Protein AF-A0A2Z6MA55-F1 (afdb_monomer_lite)

Sequence (166 aa):
MVIDPGRSQWDPGGAARSPAGMGRVGAAQVRFSVGSRWHPGGPEQSGSQLSIPGVKPDIVTYNSLMDGYCLVKEINKASSIFNTMAESGVTTDVQSYTVMINGFCKVKMVDEALNLYKEMCCRKIILNVVTYNSLIDGLCKSRRISYAFELVDEMHGREQPPDIFT

InterPro domains:
  IPR002885 Pentatricopeptide repeat [PF12854] (54-85)
  IPR002885 Pentatricopeptide repeat [PF13041] (93-141)
  IPR002885 Pentatricopeptide repeat [PS51375] (58-92)
  IPR002885 Pentatricopeptide repeat [PS51375] (93-127)
  IPR002885 Pentatricopeptide repeat [PS51375] (128-162)
  IPR002885 Pentatricopeptide repeat [TIGR00756] (60-92)
  IPR002885 Pentatricopeptide repeat [TIGR00756] (96-128)
  IPR002885 Pentatricopeptide repeat [TIGR00756] (130-163)
  IPR011990 Tetratricopeptide-like helical domain superfamily [G3DSA:1.25.40.10] (44-122)
  IPR011990 Tetratricopeptide-like helical domain superfamily [G3DSA:1.25.40.10] (123-166)
  IPR050872 Pentatricopeptide Repeat-containing Protein P Subfamily [PTHR46128] (54-166)

Radius of gyration: 32.84 Å; chains: 1; bounding box: 75×87×48 Å

Structure (mmCIF, N/CA/C/O backbone):
data_AF-A0A2Z6MA55-F1
#
_entry.id   AF-A0A2Z6MA55-F1
#
loop_
_atom_site.group_PDB
_atom_site.id
_atom_site.type_symbol
_atom_site.label_atom_id
_atom_site.label_alt_id
_atom_site.label_comp_id
_atom_site.label_asym_id
_atom_site.label_entity_id
_atom_site.label_seq_id
_atom_site.pdbx_PDB_ins_code
_atom_site.Cartn_x
_atom_site.Cartn_y
_atom_site.Cartn_z
_atom_site.occupancy
_atom_site.B_iso_or_equiv
_atom_site.auth_seq_id
_atom_site.auth_comp_id
_atom_site.auth_asym_id
_atom_site.auth_atom_id
_atom_site.pdbx_PDB_model_num
ATOM 1 N N . MET A 1 1 ? -11.135 63.078 21.542 1.00 35.16 1 MET A N 1
ATOM 2 C CA . MET A 1 1 ? -10.542 64.368 21.954 1.00 35.16 1 MET A CA 1
ATOM 3 C C . MET A 1 1 ? -9.864 64.136 23.292 1.00 35.16 1 MET A C 1
ATOM 5 O O . MET A 1 1 ? -10.548 63.641 24.167 1.00 35.16 1 MET A O 1
ATOM 9 N N . VAL A 1 2 ? -8.591 64.382 23.564 1.00 40.03 2 VAL A N 1
ATOM 10 C CA . VAL A 1 2 ? -7.366 64.721 22.823 1.00 40.03 2 VAL A CA 1
ATOM 11 C C . VAL A 1 2 ? -6.270 64.266 23.809 1.00 40.03 2 VAL A C 1
ATOM 13 O O . VAL A 1 2 ? -6.410 64.544 24.997 1.00 40.03 2 VAL A O 1
ATOM 16 N N . ILE A 1 3 ? -5.245 63.525 23.381 1.00 42.28 3 ILE A N 1
ATOM 17 C CA . ILE A 1 3 ? -4.033 63.339 24.197 1.00 42.28 3 ILE A CA 1
ATOM 18 C C . ILE A 1 3 ? -2.976 64.242 23.573 1.00 42.28 3 ILE A C 1
ATOM 20 O O . ILE A 1 3 ? -2.653 64.094 22.395 1.00 42.28 3 ILE A O 1
ATOM 24 N N . ASP A 1 4 ? -2.544 65.214 24.368 1.00 41.12 4 ASP A N 1
ATOM 25 C CA . ASP A 1 4 ? -1.587 66.264 24.034 1.00 41.12 4 ASP A CA 1
ATOM 26 C C . ASP A 1 4 ? -0.116 65.769 24.036 1.00 41.12 4 ASP A C 1
ATO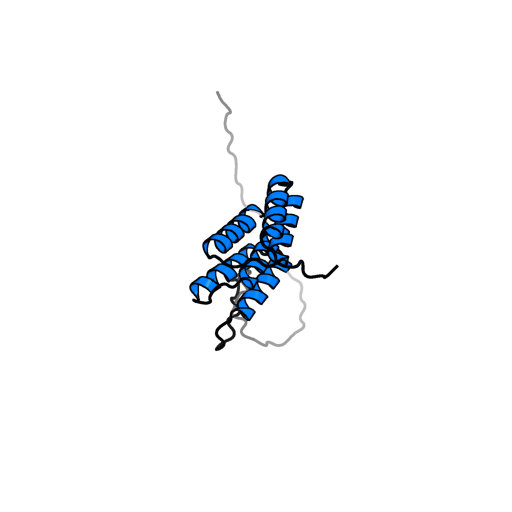M 28 O O . ASP A 1 4 ? 0.180 64.682 24.543 1.00 41.12 4 ASP A O 1
ATOM 32 N N . PRO A 1 5 ? 0.806 66.555 23.440 1.00 50.41 5 PRO A N 1
ATOM 33 C CA . PRO A 1 5 ? 2.126 66.156 22.955 1.00 50.41 5 PRO A CA 1
ATOM 34 C C . PRO A 1 5 ? 3.263 66.419 23.959 1.00 50.41 5 PRO A C 1
ATOM 36 O O . PRO A 1 5 ? 3.121 67.178 24.911 1.00 50.41 5 PRO A O 1
ATOM 39 N N . GLY A 1 6 ? 4.454 65.874 23.687 1.00 45.38 6 GLY A N 1
ATOM 40 C CA . GLY A 1 6 ? 5.670 66.244 24.420 1.00 45.38 6 GLY A CA 1
ATOM 41 C C . GLY A 1 6 ? 6.946 65.661 23.819 1.00 45.38 6 GLY A C 1
ATOM 42 O O . GLY A 1 6 ? 7.297 64.517 24.075 1.00 45.38 6 GLY A O 1
ATOM 43 N N . ARG A 1 7 ? 7.633 66.466 23.002 1.00 45.31 7 ARG A N 1
ATOM 44 C CA . ARG A 1 7 ? 8.955 66.223 22.402 1.00 45.31 7 ARG A CA 1
ATOM 45 C C . ARG A 1 7 ? 10.026 66.856 23.302 1.00 45.31 7 ARG A C 1
ATOM 47 O O . ARG A 1 7 ? 9.930 68.051 23.557 1.00 45.31 7 ARG A O 1
ATOM 54 N N . SER A 1 8 ? 11.062 66.117 23.688 1.00 43.00 8 SER A N 1
ATOM 55 C CA . SER A 1 8 ? 12.364 66.617 24.183 1.00 43.00 8 SER A CA 1
ATOM 56 C C . SER A 1 8 ? 13.247 65.388 24.459 1.00 43.00 8 SER A C 1
ATOM 58 O O . SER A 1 8 ? 12.735 64.355 24.862 1.00 43.00 8 SER A O 1
ATOM 60 N N . GLN A 1 9 ? 14.557 65.329 24.263 1.00 45.16 9 GLN A N 1
ATOM 61 C CA . GLN A 1 9 ? 15.580 66.218 23.733 1.00 45.16 9 GLN A CA 1
ATOM 62 C C . GLN A 1 9 ? 16.825 65.314 23.631 1.00 45.16 9 GLN A C 1
ATOM 64 O O . GLN A 1 9 ? 17.091 64.524 24.534 1.00 45.16 9 GLN A O 1
ATOM 69 N N . TRP A 1 10 ? 17.514 65.338 22.493 1.00 36.44 10 TRP A N 1
ATOM 70 C CA . TRP A 1 10 ? 18.763 64.604 22.269 1.00 36.44 10 TRP A CA 1
ATOM 71 C C . TRP A 1 10 ? 19.920 65.491 22.743 1.00 36.44 10 TRP A C 1
ATOM 73 O O . TRP A 1 10 ? 20.003 66.620 22.268 1.00 36.44 10 TRP A O 1
ATOM 83 N N . ASP A 1 11 ? 20.809 64.978 23.599 1.00 41.47 11 ASP A N 1
ATOM 84 C CA . ASP A 1 11 ? 22.098 65.607 23.927 1.00 41.47 11 ASP A CA 1
ATOM 85 C C . ASP A 1 11 ? 23.245 64.590 23.751 1.00 41.47 11 ASP A C 1
ATOM 87 O O . ASP A 1 11 ? 23.203 63.511 24.352 1.00 41.47 11 ASP A O 1
ATOM 91 N N . PRO A 1 12 ? 24.269 64.893 22.927 1.00 46.16 12 PRO A N 1
ATOM 92 C CA . PRO A 1 12 ? 25.431 64.038 22.731 1.00 46.16 12 PRO A CA 1
ATOM 93 C C . PRO A 1 12 ? 26.670 64.536 23.499 1.00 46.16 12 PRO A C 1
ATOM 95 O O . PRO A 1 12 ? 26.978 65.724 23.518 1.00 46.16 12 PRO A O 1
ATOM 98 N N . GLY A 1 13 ? 27.472 63.588 23.991 1.00 39.22 13 GLY A N 1
ATOM 99 C CA . GLY A 1 13 ? 28.924 63.748 24.127 1.00 39.22 13 GLY A CA 1
ATOM 100 C C . GLY A 1 13 ? 29.481 63.906 25.545 1.00 39.22 13 GLY A C 1
ATOM 101 O O . GLY A 1 13 ? 29.083 64.785 26.298 1.00 39.22 13 GLY A O 1
ATOM 102 N N . GLY A 1 14 ? 30.513 63.110 25.861 1.00 37.25 14 GLY A N 1
ATOM 103 C CA . GLY A 1 14 ? 31.456 63.466 26.922 1.00 37.25 14 GLY A CA 1
ATOM 104 C C . GLY A 1 14 ? 32.288 62.331 27.523 1.00 37.25 14 GLY A C 1
ATOM 105 O O . GLY A 1 14 ? 31.825 61.660 28.432 1.00 37.25 14 GLY A O 1
ATOM 106 N N . ALA A 1 15 ? 33.566 62.283 27.113 1.00 40.00 15 ALA A N 1
ATOM 107 C CA . ALA A 1 15 ? 34.747 61.852 27.887 1.00 40.00 15 ALA A CA 1
ATOM 108 C C . ALA A 1 15 ? 35.037 60.337 28.056 1.00 40.00 15 ALA A C 1
ATOM 110 O O . ALA A 1 15 ? 34.134 59.533 28.196 1.00 40.00 15 ALA A O 1
ATOM 111 N N . ALA A 1 16 ? 36.281 59.846 28.152 1.00 39.84 16 ALA A N 1
ATOM 112 C CA . ALA A 1 16 ? 37.629 60.344 27.852 1.00 39.84 16 ALA A CA 1
ATOM 113 C C . ALA A 1 16 ? 38.666 59.237 28.202 1.00 39.84 16 ALA A C 1
ATOM 115 O O . ALA A 1 16 ? 38.491 58.542 29.195 1.00 39.84 16 ALA A O 1
ATOM 116 N N . ARG A 1 17 ? 39.798 59.238 27.474 1.00 35.50 17 ARG A N 1
ATOM 117 C CA . ARG A 1 17 ? 41.194 58.906 27.880 1.00 35.50 17 ARG A CA 1
ATOM 118 C C . ARG A 1 17 ? 41.715 57.444 27.995 1.00 35.50 17 ARG A C 1
ATOM 120 O O . ARG A 1 17 ? 41.320 56.660 28.843 1.00 35.50 17 ARG A O 1
ATOM 127 N N . SER A 1 18 ? 42.731 57.220 27.145 1.00 33.84 18 SER A N 1
ATOM 128 C CA . SER A 1 18 ? 43.889 56.291 27.049 1.00 33.84 18 SER A CA 1
ATOM 129 C C . SER A 1 18 ? 44.751 56.071 28.328 1.00 33.84 18 SER A C 1
ATOM 131 O O . SER A 1 18 ? 44.476 56.737 29.322 1.00 33.84 18 SER A O 1
ATOM 133 N N . PRO A 1 19 ? 45.964 55.443 28.271 1.00 51.72 19 PRO A N 1
ATOM 134 C CA . PRO A 1 19 ? 46.430 54.148 27.713 1.00 51.72 19 PRO A CA 1
ATOM 135 C C . PRO A 1 19 ? 47.352 53.350 28.700 1.00 51.72 19 PRO A C 1
ATOM 137 O O . PRO A 1 19 ? 47.605 53.788 29.815 1.00 51.72 19 PRO A O 1
ATOM 140 N N . ALA A 1 20 ? 47.963 52.261 28.193 1.00 33.69 20 ALA A N 1
ATOM 141 C CA . ALA A 1 20 ? 49.277 51.676 28.551 1.00 33.69 20 ALA A CA 1
ATOM 142 C C . ALA A 1 20 ? 49.299 50.352 29.348 1.00 33.69 20 ALA A C 1
ATOM 144 O O . ALA A 1 20 ? 48.712 50.222 30.414 1.00 33.69 20 ALA A O 1
ATOM 145 N N . GLY A 1 21 ? 50.066 49.384 28.824 1.00 37.50 21 GLY A N 1
ATOM 146 C CA . GLY A 1 21 ? 50.378 48.111 29.480 1.00 37.50 21 GLY A CA 1
ATOM 147 C C . GLY A 1 21 ? 51.063 47.107 28.545 1.00 37.50 21 GLY A C 1
ATOM 148 O O . GLY A 1 21 ? 50.401 46.342 27.859 1.00 37.50 21 GLY A O 1
ATOM 149 N N . MET A 1 22 ? 52.395 47.166 28.504 1.00 34.09 22 MET A N 1
ATOM 150 C CA . MET A 1 22 ? 53.354 46.324 27.770 1.00 34.09 22 MET A CA 1
ATOM 151 C C . MET A 1 22 ? 53.167 44.801 27.949 1.00 34.09 22 MET A C 1
ATOM 153 O O . MET A 1 22 ? 52.863 44.342 29.044 1.00 34.09 22 MET A O 1
ATOM 157 N N . GLY A 1 23 ? 53.560 44.014 26.937 1.00 35.78 23 GLY A N 1
ATOM 158 C CA . GLY A 1 23 ? 53.893 42.592 27.115 1.00 35.78 23 GLY A CA 1
ATOM 159 C C . GLY A 1 23 ? 54.203 41.858 25.809 1.00 35.78 23 GLY A C 1
ATOM 160 O O . GLY A 1 23 ? 53.309 41.315 25.174 1.00 35.78 23 GLY A O 1
ATOM 161 N N . ARG A 1 24 ? 55.475 41.853 25.389 1.00 42.34 24 ARG A N 1
ATOM 162 C CA . ARG A 1 24 ? 55.979 41.059 24.254 1.00 42.34 24 ARG A CA 1
ATOM 163 C C . ARG A 1 24 ? 56.077 39.585 24.651 1.00 42.34 24 ARG A C 1
ATOM 165 O O . ARG A 1 24 ? 56.659 39.320 25.690 1.00 42.34 24 ARG A O 1
ATOM 172 N N . VAL A 1 25 ? 55.686 38.666 23.770 1.00 40.19 25 VAL A N 1
ATOM 173 C CA . VAL A 1 25 ? 56.460 37.458 23.413 1.00 40.19 25 VAL A CA 1
ATOM 174 C C . VAL A 1 25 ? 55.960 36.949 22.060 1.00 40.19 25 VAL A C 1
ATOM 176 O O . VAL A 1 25 ? 54.771 37.010 21.763 1.00 40.19 25 VAL A O 1
ATOM 179 N N . GLY A 1 26 ? 56.900 36.580 21.193 1.00 37.25 26 GLY A N 1
ATOM 180 C CA . GLY A 1 26 ? 56.668 36.403 19.766 1.00 37.25 26 GLY A CA 1
ATOM 181 C C . GLY A 1 26 ? 55.941 35.121 19.373 1.00 37.25 26 GLY A C 1
ATOM 182 O O . GLY A 1 26 ? 55.939 34.132 20.093 1.00 37.25 26 GLY A O 1
ATOM 183 N N . ALA A 1 27 ? 55.420 35.130 18.154 1.00 36.91 27 ALA A N 1
ATOM 184 C CA . ALA A 1 27 ? 55.378 33.952 17.307 1.00 36.91 27 ALA A CA 1
ATOM 185 C C . ALA A 1 27 ? 55.417 34.421 15.855 1.00 36.91 27 ALA A C 1
ATOM 187 O O . ALA A 1 27 ? 54.807 35.423 15.480 1.00 36.91 27 ALA A O 1
ATOM 188 N N . ALA A 1 28 ? 56.239 33.724 15.087 1.00 34.03 28 ALA A N 1
ATOM 189 C CA . ALA A 1 28 ? 56.609 34.034 13.729 1.00 34.03 28 ALA A CA 1
ATOM 190 C C . ALA A 1 28 ? 55.399 34.234 12.809 1.00 34.03 28 ALA A C 1
ATOM 192 O O . ALA A 1 28 ? 54.393 33.529 12.862 1.00 34.03 28 ALA A O 1
ATOM 193 N N . GLN A 1 29 ? 55.565 35.201 11.917 1.00 33.06 29 GLN A N 1
ATOM 194 C CA . GLN A 1 29 ? 54.758 35.394 10.731 1.00 33.06 29 GLN A CA 1
ATOM 195 C C . GLN A 1 29 ? 54.733 34.092 9.917 1.00 33.06 29 GLN A C 1
ATOM 197 O O . GLN A 1 29 ? 55.745 33.703 9.339 1.00 33.06 29 GLN A O 1
ATOM 202 N N . VAL A 1 30 ? 53.566 33.462 9.804 1.00 36.28 30 VAL A N 1
ATOM 203 C CA . VAL A 1 30 ? 53.257 32.616 8.650 1.00 36.28 30 VAL A CA 1
ATOM 204 C C . VAL A 1 30 ? 51.922 33.087 8.098 1.00 36.28 30 VAL A C 1
ATOM 206 O O . VAL A 1 30 ? 50.851 32.786 8.618 1.00 36.28 30 VAL A O 1
ATOM 209 N N . ARG A 1 31 ? 52.001 33.914 7.054 1.00 34.59 31 ARG A N 1
ATOM 210 C CA . ARG A 1 31 ? 50.855 34.256 6.215 1.00 34.59 31 ARG A CA 1
ATOM 211 C C . ARG A 1 31 ? 50.444 32.992 5.463 1.00 34.59 31 ARG A C 1
ATOM 213 O O . ARG A 1 31 ? 51.063 32.660 4.460 1.00 34.59 31 ARG A O 1
ATOM 220 N N . PHE A 1 32 ? 49.382 32.331 5.906 1.00 33.53 32 PHE A N 1
ATOM 221 C CA . PHE A 1 32 ? 48.548 31.556 4.995 1.00 33.53 32 PHE A CA 1
ATOM 222 C C . PHE A 1 32 ? 47.356 32.421 4.600 1.00 33.53 32 PHE A C 1
ATOM 224 O O . PHE A 1 32 ? 46.686 33.018 5.442 1.00 33.53 32 PHE A O 1
ATOM 231 N N . SER A 1 33 ? 47.163 32.555 3.292 1.00 37.59 33 SER A N 1
ATOM 232 C CA . SER A 1 33 ? 46.078 33.307 2.675 1.00 37.59 33 SER A CA 1
ATOM 233 C C . SER A 1 33 ? 44.735 32.675 3.053 1.00 37.59 33 SER A C 1
ATOM 235 O O . SER A 1 33 ? 44.279 31.742 2.401 1.00 37.59 33 SER A O 1
ATOM 237 N N . VAL A 1 34 ? 44.102 33.155 4.126 1.00 41.47 34 VAL A N 1
ATOM 238 C CA . VAL A 1 34 ? 42.700 32.841 4.434 1.00 41.47 34 VAL A CA 1
ATOM 239 C C . VAL A 1 34 ? 41.842 33.933 3.811 1.00 41.47 34 VAL A C 1
ATOM 241 O O . VAL A 1 34 ? 41.426 34.893 4.455 1.00 41.47 34 VAL A O 1
ATOM 244 N N . GLY A 1 35 ? 41.623 33.798 2.509 1.00 40.88 35 GLY A N 1
ATOM 245 C CA . GLY A 1 35 ? 40.577 34.504 1.792 1.00 40.88 35 GLY A CA 1
ATOM 246 C C . GLY A 1 35 ? 39.412 33.556 1.566 1.00 40.88 35 GLY A C 1
ATOM 247 O O . GLY A 1 35 ? 39.385 32.896 0.536 1.00 40.88 35 GLY A O 1
ATOM 248 N N . SER A 1 36 ? 38.490 33.460 2.527 1.00 40.38 36 SER A N 1
ATOM 249 C CA . SER A 1 36 ? 37.038 33.374 2.288 1.00 40.38 36 SER A CA 1
ATOM 250 C C . SER A 1 36 ? 36.285 33.266 3.612 1.00 40.38 36 SER A C 1
ATOM 252 O O . SER A 1 36 ? 36.481 32.362 4.419 1.00 40.38 36 SER A O 1
ATOM 254 N N . ARG A 1 37 ? 35.439 34.268 3.818 1.00 39.66 37 ARG A N 1
ATOM 255 C CA . ARG A 1 37 ? 34.521 34.481 4.931 1.00 39.66 37 ARG A CA 1
ATOM 256 C C . ARG A 1 37 ? 33.494 33.345 4.993 1.00 39.66 37 ARG A C 1
ATOM 258 O O . ARG A 1 37 ? 32.767 33.135 4.029 1.00 39.66 37 ARG A O 1
ATOM 265 N N . TRP A 1 38 ? 33.409 32.653 6.128 1.00 35.66 38 TRP A N 1
ATOM 266 C CA . TRP A 1 38 ? 32.322 31.712 6.401 1.00 35.66 38 TRP A CA 1
ATOM 267 C C . TRP A 1 38 ? 30.988 32.468 6.464 1.00 35.66 38 TRP A C 1
ATOM 269 O O . TRP A 1 38 ? 30.809 33.347 7.308 1.00 35.66 38 TRP A O 1
ATOM 279 N N . HIS A 1 39 ? 30.064 32.130 5.567 1.00 37.50 39 HIS A N 1
ATOM 280 C CA . HIS A 1 39 ? 28.648 32.464 5.684 1.00 37.50 39 HIS A CA 1
ATOM 281 C C . HIS A 1 39 ? 27.917 31.250 6.279 1.00 37.50 39 HIS A C 1
ATOM 283 O O . HIS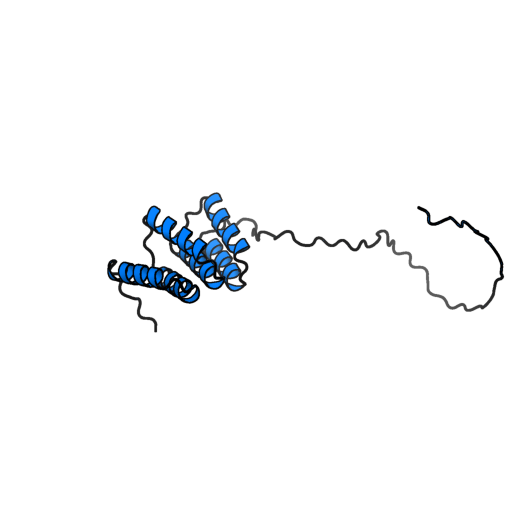 A 1 39 ? 28.103 30.142 5.769 1.00 37.50 39 HIS A O 1
ATOM 289 N N . PRO A 1 40 ? 27.083 31.406 7.324 1.00 41.12 40 PRO A N 1
ATOM 290 C CA . PRO A 1 40 ? 26.193 30.344 7.757 1.00 41.12 40 PRO A CA 1
ATOM 291 C C . PRO A 1 40 ? 25.011 30.321 6.783 1.00 41.12 40 PRO A C 1
ATOM 293 O O . PRO A 1 40 ? 24.060 31.085 6.902 1.00 41.12 40 PRO A O 1
ATOM 296 N N . GLY A 1 41 ? 25.133 29.488 5.761 1.00 38.94 41 GLY A N 1
ATOM 297 C CA . GLY A 1 41 ? 24.112 29.240 4.751 1.00 38.94 41 GLY A CA 1
ATOM 298 C C . GLY A 1 41 ? 24.423 27.903 4.104 1.00 38.94 41 GLY A C 1
ATOM 299 O O . GLY A 1 41 ? 24.982 27.855 3.013 1.00 38.94 41 GLY A O 1
ATOM 300 N N . GLY A 1 42 ? 24.180 26.820 4.841 1.00 45.09 42 GLY A N 1
ATOM 301 C CA . GLY A 1 42 ? 24.291 25.471 4.296 1.00 45.09 42 GLY A CA 1
ATOM 302 C C . GLY A 1 42 ? 23.196 25.218 3.255 1.00 45.09 42 GLY A C 1
ATOM 303 O O . GLY A 1 42 ? 22.121 25.814 3.354 1.00 45.09 42 GLY A O 1
ATOM 304 N N . PRO A 1 43 ? 23.420 24.334 2.270 1.00 39.50 43 PRO A N 1
ATOM 305 C CA . PRO A 1 43 ? 22.330 23.805 1.476 1.00 39.50 43 PRO A CA 1
ATOM 306 C C . PRO A 1 43 ? 21.605 22.756 2.324 1.00 39.50 43 PRO A C 1
ATOM 308 O O . PRO A 1 43 ? 22.026 21.604 2.426 1.00 39.50 43 PRO A O 1
ATOM 311 N N . GLU A 1 44 ? 20.517 23.172 2.963 1.00 42.09 44 GLU A N 1
ATOM 312 C CA . GLU A 1 44 ? 19.482 22.242 3.390 1.00 42.09 44 GLU A CA 1
ATOM 313 C C . GLU A 1 44 ? 18.704 21.771 2.151 1.00 42.09 44 GLU A C 1
ATOM 315 O O . GLU A 1 44 ? 18.150 22.569 1.400 1.00 42.09 44 GLU A O 1
ATOM 320 N N . GLN A 1 45 ? 18.665 20.448 1.994 1.00 49.94 45 GLN A N 1
ATOM 321 C CA . GLN A 1 45 ? 17.597 19.666 1.365 1.00 49.94 45 GLN A CA 1
ATOM 322 C C . GLN A 1 45 ? 17.316 19.896 -0.130 1.00 49.94 45 GLN A C 1
ATOM 324 O O . GLN A 1 45 ? 16.282 20.416 -0.533 1.00 49.94 45 GLN A O 1
ATOM 329 N N . SER A 1 46 ? 18.171 19.315 -0.969 1.00 39.84 46 SER A N 1
ATOM 330 C CA . SER A 1 46 ? 17.708 18.676 -2.203 1.00 39.84 46 SER A CA 1
ATOM 331 C C . SER A 1 46 ? 17.723 17.177 -1.938 1.00 39.84 46 SER A C 1
ATOM 333 O O . SER A 1 46 ? 18.786 16.624 -1.667 1.00 39.84 46 SER A O 1
ATOM 335 N N . GLY A 1 47 ? 16.560 16.523 -1.962 1.00 45.97 47 GLY A N 1
ATOM 336 C CA . GLY A 1 47 ? 16.472 15.067 -1.906 1.00 45.97 47 GLY A CA 1
ATOM 337 C C . GLY A 1 47 ? 17.254 14.473 -3.071 1.00 45.97 47 GLY A C 1
ATOM 338 O O . GLY A 1 47 ? 16.769 14.452 -4.197 1.00 45.97 47 GLY A O 1
ATOM 339 N N . SER A 1 48 ? 18.490 14.052 -2.813 1.00 43.16 48 SER A N 1
ATOM 340 C CA . SER A 1 48 ? 19.342 13.427 -3.812 1.00 43.16 48 SER A CA 1
ATOM 341 C C . SER A 1 48 ? 18.695 12.119 -4.248 1.00 43.16 48 SER A C 1
ATOM 343 O O . SER A 1 48 ? 18.717 11.128 -3.518 1.00 43.16 48 SER A O 1
ATOM 345 N N . GLN A 1 49 ? 18.115 12.131 -5.448 1.00 49.41 49 GLN A N 1
ATOM 346 C CA . GLN A 1 49 ? 17.835 10.932 -6.219 1.00 49.41 49 GLN A CA 1
ATOM 347 C C . GLN A 1 49 ? 19.140 10.125 -6.265 1.00 49.41 49 GLN A C 1
ATOM 349 O O . GLN A 1 49 ? 20.148 10.597 -6.796 1.00 49.41 49 GLN A O 1
ATOM 354 N N . LEU A 1 50 ? 19.152 8.931 -5.675 1.00 49.94 50 LEU A N 1
ATOM 355 C CA . LEU A 1 50 ? 20.268 7.995 -5.794 1.00 49.94 50 LEU A CA 1
ATOM 356 C C . LEU A 1 50 ? 20.277 7.423 -7.217 1.00 49.94 50 LEU A C 1
ATOM 358 O O . LEU A 1 50 ? 19.868 6.293 -7.459 1.00 49.94 50 LEU A O 1
ATOM 362 N N . SER A 1 51 ? 20.715 8.220 -8.186 1.00 43.81 51 SER A N 1
ATOM 363 C CA . SER A 1 51 ? 21.059 7.735 -9.516 1.00 43.81 51 SER A CA 1
ATOM 364 C C . SER A 1 51 ? 22.479 7.180 -9.464 1.00 43.81 51 SER A C 1
ATOM 366 O O . SER A 1 51 ? 23.453 7.931 -9.525 1.00 43.81 51 SER A O 1
ATOM 368 N N . ILE A 1 52 ? 22.595 5.859 -9.321 1.00 54.25 52 ILE A N 1
ATOM 369 C CA . ILE A 1 52 ? 23.857 5.141 -9.524 1.00 54.25 52 ILE A CA 1
ATOM 370 C C . ILE A 1 52 ? 24.211 5.303 -11.015 1.00 54.25 52 ILE A C 1
ATOM 372 O O . ILE A 1 52 ? 23.391 4.929 -11.859 1.00 54.25 52 ILE A O 1
ATOM 376 N N . PRO A 1 53 ? 25.362 5.893 -11.387 1.00 45.53 53 PRO A N 1
ATOM 377 C CA . PRO A 1 53 ? 25.664 6.162 -12.789 1.00 45.53 53 PRO A CA 1
ATOM 378 C C . PRO A 1 53 ? 25.705 4.858 -13.599 1.00 45.53 53 PRO A C 1
ATOM 380 O O . PRO A 1 53 ? 26.536 3.992 -13.342 1.00 45.53 53 PRO A O 1
ATOM 383 N N . GLY A 1 54 ? 24.810 4.725 -14.583 1.00 60.25 54 GLY A N 1
ATOM 384 C CA . GLY A 1 54 ? 24.854 3.665 -15.597 1.00 60.25 54 GLY A CA 1
ATOM 385 C C . GLY A 1 54 ? 23.945 2.449 -15.384 1.00 60.25 54 GLY A C 1
ATOM 386 O O . GLY A 1 54 ? 23.884 1.609 -16.278 1.00 60.25 54 GLY A O 1
ATOM 387 N N . VAL A 1 55 ? 23.201 2.351 -14.276 1.00 66.25 55 VAL A N 1
ATOM 388 C CA . VAL A 1 55 ? 22.225 1.264 -14.065 1.00 66.25 55 VAL A CA 1
ATOM 389 C C . VAL A 1 55 ? 20.814 1.834 -14.140 1.00 66.25 55 VAL A C 1
ATOM 391 O O . VAL A 1 55 ? 20.437 2.668 -13.319 1.00 66.25 55 VAL A O 1
ATOM 394 N N . LYS A 1 56 ? 20.029 1.402 -15.136 1.00 73.50 56 LYS A N 1
ATOM 395 C CA . LYS A 1 56 ? 18.604 1.748 -15.216 1.00 73.50 56 LYS A CA 1
ATOM 396 C C . LYS A 1 56 ? 17.880 1.034 -14.064 1.00 73.50 56 LYS A C 1
ATOM 398 O O . LYS A 1 56 ? 17.943 -0.195 -14.031 1.00 73.50 56 LYS A O 1
ATOM 403 N N . PRO A 1 57 ? 17.214 1.758 -13.147 1.00 79.38 57 PRO A N 1
ATOM 404 C CA . PRO A 1 57 ? 16.441 1.133 -12.082 1.00 79.38 57 PRO A CA 1
ATOM 405 C C . PRO A 1 57 ? 15.375 0.206 -12.669 1.00 79.38 57 PRO A C 1
ATOM 407 O O . PRO A 1 57 ? 14.664 0.578 -13.607 1.00 79.38 57 PRO A O 1
ATOM 410 N N . ASP A 1 58 ? 15.281 -1.001 -12.126 1.00 85.38 58 ASP A N 1
ATOM 411 C CA . ASP A 1 58 ? 14.251 -1.978 -12.464 1.00 85.38 58 ASP A CA 1
ATOM 412 C C . ASP A 1 58 ? 13.136 -1.994 -11.407 1.00 85.38 58 ASP A C 1
ATOM 414 O O . ASP A 1 58 ? 13.185 -1.278 -10.402 1.00 85.38 58 ASP A O 1
ATOM 418 N N . ILE A 1 59 ? 12.107 -2.814 -11.628 1.00 87.75 59 ILE A N 1
ATOM 419 C CA . ILE A 1 59 ? 10.954 -2.910 -10.725 1.00 87.75 59 ILE A CA 1
ATOM 420 C C . ILE A 1 59 ? 11.348 -3.274 -9.288 1.00 87.75 59 ILE A C 1
ATOM 422 O O . ILE A 1 59 ? 10.776 -2.744 -8.339 1.00 87.75 59 ILE A O 1
ATOM 426 N N . VAL A 1 60 ? 12.372 -4.115 -9.116 1.00 88.19 60 VAL A N 1
ATOM 427 C CA . VAL A 1 60 ? 12.875 -4.522 -7.797 1.00 88.19 60 VAL A CA 1
ATOM 428 C C . VAL A 1 60 ? 13.507 -3.334 -7.077 1.00 88.19 60 VAL A C 1
ATOM 430 O O . VAL A 1 60 ? 13.270 -3.136 -5.882 1.00 88.19 60 VAL A O 1
ATOM 433 N N . THR A 1 61 ? 14.258 -2.505 -7.804 1.00 89.88 61 THR A N 1
ATOM 434 C CA . THR A 1 61 ? 14.855 -1.273 -7.279 1.00 89.88 61 THR A CA 1
ATOM 435 C C . THR A 1 61 ? 13.776 -0.299 -6.802 1.00 89.88 61 THR A C 1
ATOM 437 O O . THR A 1 61 ? 13.849 0.198 -5.676 1.00 89.88 61 THR A O 1
ATOM 440 N N . TYR A 1 62 ? 12.743 -0.063 -7.619 1.00 91.69 62 TYR A N 1
ATOM 441 C CA . TYR A 1 62 ? 11.620 0.802 -7.242 1.00 91.69 62 TYR A CA 1
ATOM 442 C C . TYR A 1 62 ? 10.864 0.254 -6.026 1.00 91.69 62 TYR A C 1
ATOM 444 O O . TYR A 1 62 ? 10.651 0.993 -5.065 1.00 91.69 62 TYR A O 1
ATOM 452 N N . ASN A 1 63 ? 10.516 -1.036 -6.022 1.00 91.12 63 ASN A N 1
ATOM 453 C CA . ASN A 1 63 ? 9.786 -1.667 -4.918 1.00 91.12 63 ASN A CA 1
ATOM 454 C C . ASN A 1 63 ? 10.560 -1.585 -3.596 1.00 91.12 63 ASN A C 1
ATOM 456 O O . ASN A 1 63 ? 9.978 -1.242 -2.569 1.00 91.12 63 ASN A O 1
ATOM 460 N N . SER A 1 64 ? 11.876 -1.807 -3.632 1.00 92.00 64 SER A N 1
ATOM 461 C CA . SER A 1 64 ? 12.736 -1.715 -2.446 1.00 92.00 64 SER A CA 1
ATOM 462 C C . SER A 1 64 ? 12.816 -0.287 -1.896 1.00 92.00 64 SER A C 1
ATOM 464 O O . SER A 1 64 ? 12.741 -0.081 -0.685 1.00 92.00 64 SER A O 1
ATOM 466 N N . LEU A 1 65 ? 12.936 0.717 -2.774 1.00 93.38 65 LEU A N 1
ATOM 467 C CA . LEU A 1 65 ? 12.938 2.127 -2.370 1.00 93.38 65 LEU A CA 1
ATOM 468 C C . LEU A 1 65 ? 11.595 2.540 -1.762 1.00 93.38 65 LEU A C 1
ATOM 470 O O . LEU A 1 65 ? 11.569 3.205 -0.725 1.00 93.38 65 LEU A O 1
ATOM 474 N N . MET A 1 66 ? 10.485 2.132 -2.382 1.00 94.25 66 MET A N 1
ATOM 475 C CA . MET A 1 66 ? 9.144 2.404 -1.864 1.00 94.25 66 MET A CA 1
ATOM 476 C C . MET A 1 66 ? 8.936 1.772 -0.490 1.00 94.25 66 MET A C 1
ATOM 478 O O . MET A 1 66 ? 8.511 2.471 0.428 1.00 94.25 66 MET A O 1
ATOM 482 N N . ASP A 1 67 ? 9.283 0.492 -0.320 1.00 92.19 67 ASP A N 1
ATOM 483 C CA . ASP A 1 67 ? 9.138 -0.196 0.965 1.00 92.19 67 ASP A CA 1
ATOM 484 C C . ASP A 1 67 ? 9.989 0.473 2.053 1.00 92.19 67 ASP A C 1
ATOM 486 O O . ASP A 1 67 ? 9.484 0.789 3.132 1.00 92.19 67 ASP A O 1
ATOM 490 N N . GLY A 1 68 ? 11.237 0.832 1.732 1.00 93.88 68 GLY A N 1
ATOM 491 C CA . GLY A 1 68 ? 12.109 1.594 2.625 1.00 93.88 68 GLY A CA 1
ATOM 492 C C . GLY A 1 68 ? 11.480 2.907 3.104 1.00 93.88 68 GLY A C 1
ATOM 493 O O . GLY A 1 68 ? 11.462 3.178 4.307 1.00 93.88 68 GLY A O 1
ATOM 494 N N . TYR A 1 69 ? 10.906 3.706 2.197 1.00 94.88 69 TYR A N 1
ATOM 495 C CA . TYR A 1 69 ? 10.211 4.946 2.564 1.00 94.88 69 TYR A CA 1
ATOM 496 C C . TYR A 1 69 ? 8.924 4.698 3.364 1.00 94.88 69 TYR A C 1
ATOM 498 O O . TYR A 1 69 ? 8.651 5.425 4.324 1.00 94.88 69 TYR A O 1
ATOM 506 N N . CYS A 1 70 ? 8.160 3.654 3.033 1.00 91.81 70 CYS A N 1
ATOM 507 C CA . CYS A 1 70 ? 6.983 3.236 3.795 1.00 91.81 70 CYS A CA 1
ATOM 508 C C . CYS A 1 70 ? 7.343 2.836 5.237 1.00 91.81 70 CYS A C 1
ATOM 510 O O . CYS A 1 70 ? 6.620 3.196 6.170 1.00 91.81 70 CYS A O 1
ATOM 512 N N . LEU A 1 71 ? 8.467 2.140 5.446 1.00 91.06 71 LEU A N 1
ATOM 513 C CA . LEU A 1 71 ? 8.948 1.726 6.771 1.00 91.06 71 LEU A CA 1
ATOM 514 C C . LEU A 1 71 ? 9.306 2.918 7.666 1.00 91.06 71 LEU A C 1
ATOM 516 O O . LEU A 1 71 ? 8.983 2.909 8.855 1.00 91.06 71 LEU A O 1
ATOM 520 N N . VAL A 1 72 ? 9.899 3.971 7.097 1.00 93.31 72 VAL A N 1
ATOM 521 C CA . VAL A 1 72 ? 10.196 5.220 7.824 1.00 93.31 72 VAL A CA 1
ATOM 522 C C . VAL A 1 72 ? 9.026 6.214 7.829 1.00 93.31 72 VAL A C 1
ATOM 524 O O . VAL A 1 72 ? 9.185 7.343 8.283 1.00 93.31 72 VAL A O 1
ATOM 527 N N . LYS A 1 73 ? 7.834 5.793 7.376 1.00 91.06 73 LYS A N 1
ATOM 528 C CA . LYS A 1 73 ? 6.591 6.591 7.307 1.00 91.06 73 LYS A CA 1
ATOM 529 C C . LYS A 1 73 ? 6.679 7.844 6.426 1.00 91.06 73 LYS A C 1
ATOM 531 O O . LYS A 1 73 ? 5.840 8.736 6.527 1.00 91.06 73 LYS A O 1
ATOM 536 N N . GLU A 1 74 ? 7.634 7.884 5.506 1.00 93.31 74 GLU A N 1
ATOM 537 C CA . GLU A 1 74 ? 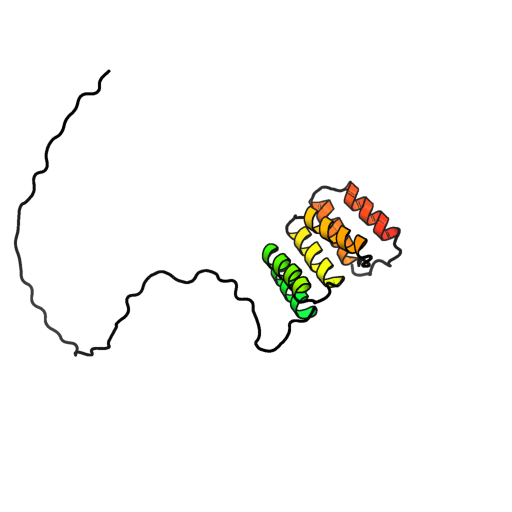7.807 8.950 4.516 1.00 93.31 74 GLU A CA 1
ATOM 538 C C . GLU A 1 74 ? 6.952 8.662 3.270 1.00 93.31 74 GLU A C 1
ATOM 540 O O . GLU A 1 74 ? 7.456 8.537 2.152 1.00 93.31 74 GLU A O 1
ATOM 545 N N . ILE A 1 75 ? 5.632 8.538 3.457 1.00 94.75 75 ILE A N 1
ATOM 546 C CA . ILE A 1 75 ? 4.714 8.061 2.407 1.00 94.75 75 ILE A CA 1
ATOM 547 C C . ILE A 1 75 ? 4.719 8.954 1.159 1.00 94.75 75 ILE A C 1
ATOM 549 O O . ILE A 1 75 ? 4.608 8.458 0.046 1.00 94.75 75 ILE A O 1
ATOM 553 N N . ASN A 1 76 ? 4.939 10.262 1.318 1.00 93.69 76 ASN A N 1
ATOM 554 C CA . ASN A 1 76 ? 5.012 11.201 0.196 1.00 93.69 76 ASN A CA 1
ATOM 555 C C . ASN A 1 76 ? 6.193 10.892 -0.735 1.00 93.69 76 ASN A C 1
ATOM 557 O O . ASN A 1 76 ? 6.068 11.002 -1.954 1.00 93.69 76 ASN A O 1
ATOM 561 N N . LYS A 1 77 ? 7.335 10.472 -0.169 1.00 94.62 77 LYS A N 1
ATOM 562 C CA . LYS A 1 77 ? 8.497 10.046 -0.958 1.00 94.62 77 LYS A CA 1
ATOM 563 C C . LYS A 1 77 ? 8.208 8.721 -1.653 1.00 94.62 77 LYS A C 1
ATOM 565 O O . LYS A 1 77 ? 8.470 8.618 -2.845 1.00 94.62 77 LYS A O 1
ATOM 570 N N . ALA A 1 78 ? 7.596 7.760 -0.956 1.00 94.88 78 ALA A N 1
ATOM 571 C CA . ALA A 1 78 ? 7.169 6.498 -1.564 1.00 94.88 78 ALA A CA 1
ATOM 572 C C . ALA A 1 78 ? 6.217 6.728 -2.756 1.00 94.88 78 ALA A C 1
ATOM 574 O O . ALA A 1 78 ? 6.458 6.196 -3.836 1.00 94.88 78 ALA A O 1
ATOM 575 N N . SER A 1 79 ? 5.216 7.604 -2.611 1.00 94.06 79 SER A N 1
ATOM 576 C CA . SER A 1 79 ? 4.294 7.980 -3.695 1.00 94.06 79 SER A CA 1
ATOM 577 C C . SER A 1 79 ? 5.003 8.645 -4.875 1.00 94.06 79 SER A C 1
ATOM 579 O O . SER A 1 79 ? 4.683 8.361 -6.026 1.00 94.06 79 SER A O 1
ATOM 581 N N . SER A 1 80 ? 5.992 9.504 -4.610 1.00 94.38 80 SER A N 1
ATOM 582 C CA . SER A 1 80 ? 6.811 10.107 -5.668 1.00 94.38 80 SER A CA 1
ATOM 583 C C . SER A 1 80 ? 7.577 9.044 -6.464 1.00 94.38 80 SER A C 1
ATOM 585 O O . SER A 1 80 ? 7.576 9.065 -7.695 1.00 94.38 80 SER A O 1
ATOM 587 N N . ILE A 1 81 ? 8.168 8.061 -5.775 1.00 93.75 81 ILE A N 1
ATOM 588 C CA . ILE A 1 81 ? 8.863 6.932 -6.409 1.00 93.75 81 ILE A CA 1
ATOM 589 C C . ILE A 1 81 ? 7.888 6.075 -7.232 1.00 93.75 81 ILE A C 1
ATOM 591 O O . ILE A 1 81 ? 8.211 5.726 -8.368 1.00 93.75 81 ILE A O 1
ATOM 595 N N . PHE A 1 82 ? 6.688 5.802 -6.712 1.00 92.88 82 PHE A N 1
ATOM 596 C CA . PHE A 1 82 ? 5.639 5.068 -7.429 1.00 92.88 82 PHE A CA 1
ATOM 597 C C . PHE A 1 82 ? 5.222 5.770 -8.732 1.00 92.88 82 PHE A C 1
ATOM 599 O O . PHE A 1 82 ? 5.140 5.139 -9.784 1.00 92.88 82 PHE A O 1
ATOM 606 N N . ASN A 1 83 ? 5.035 7.092 -8.697 1.00 91.00 83 ASN A N 1
ATOM 607 C CA . ASN A 1 83 ? 4.705 7.874 -9.892 1.00 91.00 83 ASN A CA 1
ATOM 608 C C . ASN A 1 83 ? 5.875 7.915 -10.888 1.00 91.00 83 ASN A C 1
ATOM 610 O O . ASN A 1 83 ? 5.685 7.693 -12.084 1.00 91.00 83 ASN A O 1
ATOM 614 N N . THR A 1 84 ? 7.100 8.106 -10.387 1.00 90.38 84 THR A N 1
ATOM 615 C CA . THR A 1 84 ? 8.323 8.117 -11.208 1.00 90.38 84 THR A CA 1
ATOM 616 C C . THR A 1 84 ? 8.510 6.795 -11.956 1.00 90.38 84 THR A C 1
ATOM 618 O O . THR A 1 84 ? 8.987 6.780 -13.091 1.00 90.38 84 THR A O 1
ATOM 621 N N . MET A 1 85 ? 8.134 5.670 -11.342 1.00 89.38 85 MET A N 1
ATOM 622 C CA . MET A 1 85 ? 8.187 4.346 -11.963 1.00 89.38 85 MET A CA 1
ATOM 623 C C . MET A 1 85 ? 7.301 4.278 -13.217 1.00 89.38 85 MET A C 1
ATOM 625 O O . MET A 1 85 ? 7.765 3.834 -14.272 1.00 89.38 85 MET A O 1
ATOM 629 N N . ALA A 1 86 ? 6.069 4.790 -13.127 1.00 82.19 86 ALA A N 1
ATOM 630 C CA . ALA A 1 86 ? 5.144 4.859 -14.255 1.00 82.19 86 ALA A CA 1
ATOM 631 C C . ALA A 1 86 ? 5.660 5.792 -15.368 1.00 82.19 86 ALA A C 1
ATOM 633 O O . ALA A 1 86 ? 5.630 5.423 -16.542 1.00 82.19 86 ALA A O 1
ATOM 634 N N . GLU A 1 87 ? 6.198 6.961 -15.007 1.00 86.12 87 GLU A N 1
ATOM 635 C CA . GLU A 1 87 ? 6.793 7.922 -15.952 1.00 86.12 87 GLU A CA 1
ATOM 636 C C . GLU A 1 87 ? 8.038 7.366 -16.659 1.00 86.12 87 GLU A C 1
ATOM 638 O O . GLU A 1 87 ? 8.280 7.643 -17.832 1.00 86.12 87 GLU A O 1
ATOM 643 N N . SER A 1 88 ? 8.805 6.520 -15.968 1.00 82.31 88 SER A N 1
ATOM 644 C CA . SER A 1 88 ? 10.009 5.868 -16.503 1.00 82.31 88 SER A CA 1
ATOM 645 C C . SER A 1 88 ? 9.697 4.679 -17.427 1.00 82.31 88 SER A C 1
ATOM 647 O O . SER A 1 88 ? 10.614 3.993 -17.896 1.00 82.31 88 SER A O 1
ATOM 649 N N . GLY A 1 89 ? 8.409 4.416 -17.686 1.00 79.69 89 GLY A N 1
ATOM 650 C CA . GLY A 1 89 ? 7.930 3.318 -18.522 1.00 79.69 89 GLY A CA 1
ATOM 651 C C . GLY A 1 89 ? 8.085 1.939 -17.879 1.00 79.69 89 GLY A C 1
ATOM 652 O O . GLY A 1 89 ? 8.036 0.933 -18.587 1.00 79.69 89 GLY A O 1
ATOM 653 N N . VAL A 1 90 ? 8.302 1.869 -16.562 1.00 83.31 90 VAL A N 1
ATOM 654 C CA . VAL A 1 90 ? 8.348 0.602 -15.827 1.00 83.31 90 VAL A CA 1
ATOM 655 C C . VAL A 1 90 ? 6.924 0.252 -15.403 1.00 83.31 90 VAL A C 1
ATOM 657 O O . VAL A 1 90 ? 6.263 1.011 -14.699 1.00 83.31 90 VAL A O 1
ATOM 660 N N . THR A 1 91 ? 6.425 -0.895 -15.860 1.00 81.06 91 THR A N 1
ATOM 661 C CA . THR A 1 91 ? 5.058 -1.334 -15.562 1.00 81.06 91 THR A CA 1
ATOM 662 C C . THR A 1 91 ? 4.913 -1.664 -14.080 1.00 81.06 91 THR A C 1
ATOM 664 O O . THR A 1 91 ? 5.649 -2.500 -13.563 1.00 81.06 91 THR A O 1
ATOM 667 N N . THR A 1 92 ? 3.957 -1.022 -13.405 1.00 84.19 92 THR A N 1
ATOM 668 C CA . THR A 1 92 ? 3.588 -1.337 -12.020 1.00 84.19 92 THR A CA 1
ATOM 669 C C . THR A 1 92 ? 3.001 -2.739 -11.925 1.00 84.19 92 THR A C 1
ATOM 671 O O . THR A 1 92 ? 2.091 -3.090 -12.679 1.00 84.19 92 THR A O 1
ATOM 674 N N . ASP A 1 93 ? 3.530 -3.550 -11.008 1.00 85.38 93 ASP A N 1
ATOM 675 C CA . ASP A 1 93 ? 3.060 -4.912 -10.761 1.00 85.38 93 ASP A CA 1
ATOM 676 C C . ASP A 1 93 ? 2.268 -5.011 -9.448 1.00 85.38 93 ASP A C 1
ATOM 678 O O . ASP A 1 93 ? 2.113 -4.042 -8.700 1.00 85.38 93 ASP A O 1
ATOM 682 N N . VAL A 1 94 ? 1.745 -6.206 -9.161 1.00 88.94 94 VAL A N 1
ATOM 683 C CA . VAL A 1 94 ? 0.983 -6.491 -7.932 1.00 88.94 94 VAL A CA 1
ATOM 684 C C . VAL A 1 94 ? 1.785 -6.115 -6.680 1.00 88.94 94 VAL A C 1
ATOM 686 O O . VAL A 1 94 ? 1.218 -5.607 -5.711 1.00 88.94 94 VAL A O 1
ATOM 689 N N . GLN A 1 95 ? 3.098 -6.353 -6.695 1.00 89.75 95 GLN A N 1
ATOM 690 C CA . GLN A 1 95 ? 4.002 -6.049 -5.590 1.00 89.75 95 GLN A CA 1
ATOM 691 C C . GLN A 1 95 ? 4.093 -4.537 -5.350 1.00 89.75 95 GLN A C 1
ATOM 693 O O . GLN A 1 95 ? 3.882 -4.108 -4.216 1.00 89.75 95 GLN A O 1
ATOM 698 N N . SER A 1 96 ? 4.289 -3.727 -6.394 1.00 91.44 96 SER A N 1
ATOM 699 C CA . SER A 1 96 ? 4.335 -2.262 -6.293 1.00 91.44 96 SER A CA 1
ATOM 700 C C . SER A 1 96 ? 3.069 -1.691 -5.647 1.00 91.44 96 SER A C 1
ATOM 702 O O . SER A 1 96 ? 3.151 -0.896 -4.709 1.00 91.44 96 SER A O 1
ATOM 704 N N . TYR A 1 97 ? 1.887 -2.134 -6.094 1.00 93.62 97 TYR A N 1
ATOM 705 C CA . TYR A 1 97 ? 0.621 -1.709 -5.484 1.00 93.62 97 TYR A CA 1
ATOM 706 C C . TYR A 1 97 ? 0.487 -2.195 -4.038 1.00 93.62 97 TYR A C 1
ATOM 708 O O . TYR A 1 97 ? 0.058 -1.431 -3.176 1.00 93.62 97 TYR A O 1
ATOM 716 N N . THR A 1 98 ? 0.876 -3.441 -3.750 1.00 93.38 98 THR A N 1
ATOM 717 C CA . THR A 1 98 ? 0.800 -4.009 -2.394 1.00 93.38 98 THR A CA 1
ATOM 718 C C . THR A 1 98 ? 1.655 -3.213 -1.408 1.00 93.38 98 THR A C 1
ATOM 720 O O . THR A 1 98 ? 1.184 -2.897 -0.314 1.00 93.38 98 THR A O 1
ATOM 723 N N . VAL A 1 99 ? 2.881 -2.840 -1.797 1.00 93.81 99 VAL A N 1
ATOM 724 C CA . VAL A 1 99 ? 3.784 -2.012 -0.980 1.00 93.81 99 VAL A CA 1
ATOM 725 C C . VAL A 1 99 ? 3.142 -0.661 -0.663 1.00 93.81 99 VAL A C 1
ATOM 727 O O . VAL A 1 99 ? 3.096 -0.261 0.503 1.00 93.81 99 VAL A O 1
ATOM 730 N N . MET A 1 100 ? 2.589 0.017 -1.672 1.00 95.31 100 MET A N 1
ATOM 731 C CA . MET A 1 100 ? 1.952 1.323 -1.486 1.00 95.31 100 MET A CA 1
ATOM 732 C C . MET A 1 100 ? 0.679 1.246 -0.638 1.00 95.31 100 MET A C 1
ATOM 734 O O . MET A 1 100 ? 0.517 2.038 0.289 1.00 95.31 100 MET A O 1
ATOM 738 N N . ILE A 1 101 ? -0.197 0.271 -0.893 1.00 95.25 101 ILE A N 1
ATOM 739 C CA . ILE A 1 101 ? -1.426 0.044 -0.116 1.00 95.25 101 ILE A CA 1
ATOM 740 C C . ILE A 1 101 ? -1.094 -0.205 1.359 1.00 95.25 101 ILE A C 1
ATOM 742 O O . ILE A 1 101 ? -1.663 0.439 2.241 1.00 95.25 101 ILE A O 1
ATOM 746 N N . ASN A 1 102 ? -0.131 -1.088 1.638 1.00 93.19 102 ASN A N 1
ATOM 747 C CA . ASN A 1 102 ? 0.32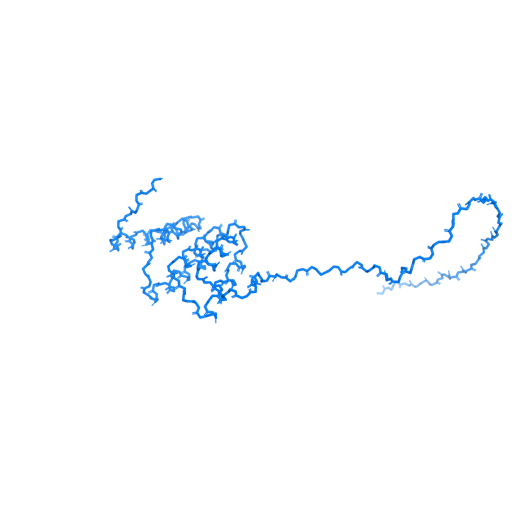9 -1.354 3.000 1.00 93.19 102 ASN A CA 1
ATOM 748 C C . ASN A 1 102 ? 0.903 -0.085 3.655 1.00 93.19 102 ASN A C 1
ATOM 750 O O . ASN A 1 102 ? 0.576 0.234 4.800 1.00 93.19 102 ASN A O 1
ATOM 754 N N . GLY A 1 103 ? 1.719 0.672 2.915 1.00 93.69 103 GLY A N 1
ATOM 755 C CA . GLY A 1 103 ? 2.253 1.962 3.346 1.00 93.69 103 GLY A CA 1
ATOM 756 C C . GLY A 1 103 ? 1.157 2.943 3.763 1.00 93.69 103 GLY A C 1
ATOM 757 O O . GLY A 1 103 ? 1.177 3.440 4.891 1.00 93.69 103 GLY A O 1
ATOM 758 N N . PHE A 1 104 ? 0.164 3.167 2.900 1.00 95.38 104 PHE A N 1
ATOM 759 C CA . PHE A 1 104 ? -0.972 4.051 3.170 1.00 95.38 104 PHE A CA 1
ATOM 760 C C . PHE A 1 104 ? -1.795 3.603 4.385 1.00 95.38 104 PHE A C 1
ATOM 762 O O . PHE A 1 104 ? -2.113 4.426 5.250 1.00 95.38 104 PHE A O 1
ATOM 769 N N . CYS A 1 105 ? -2.079 2.304 4.519 1.00 93.38 105 CYS A N 1
ATOM 770 C CA . CYS A 1 105 ? -2.768 1.760 5.692 1.00 93.38 105 CYS A CA 1
ATOM 771 C C . CYS A 1 105 ? -1.979 2.004 6.991 1.00 93.38 105 CYS A C 1
ATOM 773 O O . CYS A 1 105 ? -2.558 2.433 7.994 1.00 93.38 105 CYS A O 1
ATOM 775 N N . LYS A 1 106 ? -0.649 1.819 6.979 1.00 89.62 106 LYS A N 1
ATOM 776 C CA . LYS A 1 106 ? 0.230 2.061 8.142 1.00 89.62 106 LYS A CA 1
ATOM 777 C C . LYS A 1 106 ? 0.235 3.521 8.602 1.00 89.62 106 LYS A C 1
ATOM 779 O O . LYS A 1 106 ? 0.357 3.776 9.802 1.00 89.62 106 LYS A O 1
ATOM 784 N N . VAL A 1 107 ? 0.076 4.474 7.682 1.00 92.12 107 VAL A N 1
ATOM 785 C CA . VAL A 1 107 ? -0.030 5.913 7.995 1.00 92.12 107 VAL A CA 1
ATOM 786 C C . VAL A 1 107 ? -1.478 6.402 8.140 1.00 92.12 107 VAL A C 1
ATOM 788 O O . VAL A 1 107 ? -1.711 7.603 8.232 1.00 92.12 107 VAL A O 1
ATOM 791 N N . LYS A 1 108 ? -2.452 5.482 8.228 1.00 91.00 108 LYS A N 1
ATOM 792 C CA . LYS A 1 108 ? -3.895 5.761 8.384 1.00 91.00 108 LYS A CA 1
ATOM 793 C C . LYS A 1 108 ? -4.528 6.548 7.227 1.00 91.00 108 LYS A C 1
ATOM 795 O O . LYS A 1 108 ? -5.597 7.128 7.392 1.00 91.00 108 LYS A O 1
ATOM 800 N N . MET A 1 109 ? -3.917 6.529 6.046 1.00 94.12 109 MET A N 1
ATOM 801 C CA . MET A 1 109 ? -4.450 7.132 4.820 1.00 94.12 109 MET A CA 1
ATOM 802 C C . MET A 1 109 ? -5.227 6.093 4.001 1.00 94.12 109 MET A C 1
ATOM 804 O O . MET A 1 109 ? -4.903 5.798 2.855 1.00 94.12 109 MET A O 1
ATOM 808 N N . VAL A 1 110 ? -6.250 5.490 4.609 1.00 95.44 110 VAL A N 1
ATOM 809 C CA . VAL A 1 110 ? -6.964 4.337 4.027 1.00 95.44 110 VAL A CA 1
ATOM 810 C C . VAL A 1 110 ? -7.744 4.696 2.760 1.00 95.44 110 VAL A C 1
ATOM 812 O O . VAL A 1 110 ? -7.922 3.844 1.896 1.00 95.44 110 VAL A O 1
ATOM 815 N N . ASP A 1 111 ? -8.164 5.951 2.603 1.00 95.81 111 ASP A N 1
ATOM 816 C CA . ASP A 1 111 ? -8.807 6.417 1.369 1.00 95.81 111 ASP A CA 1
ATOM 817 C C . ASP A 1 111 ? -7.882 6.294 0.150 1.00 95.81 111 ASP A C 1
ATOM 819 O O . ASP A 1 111 ? -8.307 5.798 -0.891 1.00 95.81 111 ASP A O 1
ATOM 823 N N . GLU A 1 112 ? -6.600 6.640 0.297 1.00 95.75 112 GLU A N 1
ATOM 824 C CA . GLU A 1 112 ? -5.622 6.483 -0.787 1.00 95.75 112 GLU A CA 1
ATOM 825 C C . GLU A 1 112 ? -5.305 5.014 -1.068 1.00 95.75 112 GLU A C 1
ATOM 827 O O . GLU A 1 112 ? -5.188 4.606 -2.225 1.00 95.75 112 GLU A O 1
ATOM 832 N N . ALA A 1 113 ? -5.262 4.181 -0.025 1.00 95.88 113 ALA A N 1
ATOM 833 C CA . ALA A 1 113 ? -5.144 2.735 -0.195 1.00 95.88 113 ALA A CA 1
ATOM 834 C C . ALA A 1 113 ? -6.325 2.161 -1.006 1.00 95.88 113 ALA A C 1
ATOM 836 O O . ALA A 1 113 ? -6.125 1.343 -1.904 1.00 95.88 113 ALA A O 1
ATOM 837 N N . LEU A 1 114 ? -7.553 2.626 -0.743 1.00 95.50 114 LEU A N 1
ATOM 838 C CA . LEU A 1 114 ? -8.747 2.230 -1.494 1.00 95.50 114 LEU A CA 1
ATOM 839 C C . LEU A 1 114 ? -8.760 2.769 -2.933 1.00 95.50 114 LEU A C 1
ATOM 841 O O . LEU A 1 114 ? -9.332 2.129 -3.816 1.00 95.50 114 LEU A O 1
ATOM 845 N N . ASN A 1 115 ? -8.152 3.927 -3.192 1.00 95.94 115 ASN A N 1
ATOM 846 C CA . ASN A 1 115 ? -8.002 4.446 -4.552 1.00 95.94 115 ASN A CA 1
ATOM 847 C C . ASN A 1 115 ? -7.096 3.531 -5.383 1.00 95.94 115 ASN A C 1
ATOM 849 O O . ASN A 1 115 ? -7.484 3.117 -6.476 1.00 95.94 115 ASN A O 1
ATOM 853 N N . LEU A 1 116 ? -5.947 3.131 -4.828 1.00 94.44 116 LEU A N 1
ATOM 854 C CA . LEU A 1 116 ? -5.054 2.162 -5.468 1.00 94.44 116 LEU A CA 1
ATOM 855 C C . LEU A 1 116 ? -5.715 0.790 -5.643 1.00 94.44 116 LEU A C 1
ATOM 857 O O . LEU A 1 116 ? -5.572 0.171 -6.695 1.00 94.44 116 LEU A O 1
ATOM 861 N N . TYR A 1 117 ? -6.488 0.338 -4.654 1.00 94.06 117 TYR A N 1
ATOM 862 C CA . TYR A 1 117 ? -7.298 -0.876 -4.762 1.00 94.06 117 TYR A CA 1
ATOM 863 C C . TYR A 1 117 ? -8.229 -0.839 -5.984 1.00 94.06 117 TYR A C 1
ATOM 865 O O . TYR A 1 117 ? -8.197 -1.735 -6.830 1.00 94.06 117 TYR A O 1
ATOM 873 N N . LYS A 1 118 ? -9.020 0.232 -6.122 1.00 93.75 118 LYS A N 1
ATOM 874 C CA . LYS A 1 118 ? -9.930 0.414 -7.262 1.00 93.75 118 LYS A CA 1
ATOM 875 C C . LYS A 1 118 ? -9.174 0.440 -8.584 1.00 93.75 118 LYS A C 1
ATOM 877 O O . LYS A 1 118 ? -9.641 -0.131 -9.567 1.00 93.75 118 LYS A O 1
ATOM 882 N N . GLU A 1 119 ? -8.005 1.071 -8.614 1.00 92.44 119 GLU A N 1
ATOM 883 C CA . GLU A 1 119 ? -7.151 1.090 -9.796 1.00 92.44 119 GLU A CA 1
ATOM 884 C C . GLU A 1 119 ? -6.695 -0.321 -10.198 1.00 92.44 119 GLU A C 1
ATOM 886 O O . GLU A 1 119 ? -6.796 -0.676 -11.376 1.00 92.44 119 GLU A O 1
ATOM 891 N N . MET A 1 120 ? -6.275 -1.155 -9.238 1.00 91.44 120 MET A N 1
ATOM 892 C CA . MET A 1 120 ? -5.948 -2.563 -9.496 1.00 91.44 120 MET A CA 1
ATOM 893 C C . MET A 1 120 ? -7.145 -3.316 -10.087 1.00 91.44 120 MET A C 1
ATOM 895 O O . MET A 1 120 ? -6.988 -4.019 -11.088 1.00 91.44 120 MET A O 1
ATOM 899 N N . CYS A 1 121 ? -8.349 -3.125 -9.535 1.00 89.81 121 CYS A N 1
ATOM 900 C CA . CYS A 1 121 ? -9.572 -3.735 -10.062 1.00 89.81 121 CYS A CA 1
ATOM 901 C C . CYS A 1 121 ? -9.871 -3.287 -11.500 1.00 89.81 121 CYS A C 1
ATOM 903 O O . CYS A 1 121 ? -10.148 -4.126 -12.360 1.00 89.81 121 CYS A O 1
ATOM 905 N N . CYS A 1 122 ? -9.769 -1.985 -11.789 1.00 91.25 122 CYS A N 1
ATOM 906 C CA . CYS A 1 122 ? -9.973 -1.426 -13.129 1.00 91.25 122 CYS A CA 1
ATOM 907 C C . CYS A 1 122 ? -8.972 -1.987 -14.147 1.00 91.25 122 CYS A C 1
ATOM 909 O O . CYS A 1 122 ? -9.335 -2.281 -15.286 1.00 91.25 122 CYS A O 1
ATOM 911 N N . ARG A 1 123 ? -7.719 -2.184 -13.725 1.00 87.25 123 ARG A N 1
ATOM 912 C CA . ARG A 1 123 ? -6.656 -2.789 -14.538 1.00 87.25 123 ARG A CA 1
ATOM 913 C C . ARG A 1 123 ? -6.739 -4.319 -14.605 1.00 87.25 123 ARG A C 1
ATOM 915 O O . ARG A 1 123 ? -5.914 -4.930 -15.278 1.00 87.25 123 ARG A O 1
ATOM 922 N N . LYS A 1 124 ? -7.725 -4.940 -13.941 1.00 88.19 124 LYS A N 1
ATOM 923 C CA . LYS A 1 124 ? -7.889 -6.401 -13.813 1.00 88.19 124 LYS A CA 1
ATOM 924 C C . LYS A 1 124 ? -6.647 -7.098 -13.242 1.00 88.19 124 LYS A C 1
ATOM 926 O O . LYS A 1 124 ? -6.351 -8.238 -13.590 1.00 88.19 124 LYS A O 1
ATOM 931 N N . ILE A 1 125 ? -5.926 -6.406 -12.365 1.00 87.38 125 ILE A N 1
ATOM 932 C CA . ILE A 1 125 ? -4.789 -6.961 -11.638 1.00 87.38 125 ILE A CA 1
ATOM 933 C C . ILE A 1 125 ? -5.341 -7.825 -10.501 1.00 87.38 125 ILE A C 1
ATOM 935 O O . ILE A 1 125 ? -6.181 -7.373 -9.724 1.00 87.38 125 ILE A O 1
ATOM 939 N N . ILE A 1 126 ? -4.881 -9.074 -10.409 1.00 85.00 126 ILE A N 1
ATOM 940 C CA . ILE A 1 126 ? -5.288 -9.992 -9.341 1.00 85.00 126 ILE A CA 1
ATOM 941 C C . ILE A 1 126 ? -4.581 -9.575 -8.052 1.00 85.00 126 ILE A C 1
ATOM 943 O O . ILE A 1 126 ? -3.351 -9.529 -7.993 1.00 85.00 126 ILE A O 1
ATOM 947 N N . LEU A 1 127 ? -5.367 -9.259 -7.027 1.00 84.62 127 LEU A N 1
ATOM 948 C CA . LEU A 1 127 ? -4.856 -8.988 -5.692 1.00 84.62 127 LEU A CA 1
ATOM 949 C C . LEU A 1 127 ? -4.335 -10.265 -5.036 1.00 84.62 127 LEU A C 1
ATOM 951 O O . LEU A 1 127 ? -4.884 -11.345 -5.244 1.00 84.62 127 LEU A O 1
ATOM 955 N N . ASN A 1 128 ? -3.316 -10.121 -4.193 1.00 84.94 128 ASN A N 1
ATOM 956 C CA . ASN A 1 128 ? -2.865 -11.201 -3.324 1.00 84.94 128 ASN A CA 1
ATOM 957 C C . ASN A 1 128 ? -3.488 -11.067 -1.920 1.00 84.94 128 ASN A C 1
ATOM 959 O O . ASN A 1 128 ? -4.055 -10.031 -1.556 1.00 84.94 128 ASN A O 1
ATOM 963 N N . VAL A 1 129 ? -3.351 -12.123 -1.115 1.00 87.88 129 VAL A N 1
ATOM 964 C CA . VAL A 1 129 ? -3.854 -12.177 0.269 1.00 87.88 129 VAL A CA 1
ATOM 965 C C . VAL A 1 129 ? -3.268 -11.046 1.127 1.00 87.88 129 VAL A C 1
ATOM 967 O O . VAL A 1 129 ? -3.973 -10.447 1.936 1.00 87.88 129 VAL A O 1
ATOM 970 N N . VAL A 1 130 ? -1.999 -10.682 0.910 1.00 88.44 130 VAL A N 1
ATOM 971 C CA . VAL A 1 130 ? -1.327 -9.595 1.644 1.00 88.44 130 VAL A CA 1
ATOM 972 C C . VAL A 1 130 ? -1.986 -8.240 1.367 1.00 88.44 130 VAL A C 1
ATOM 974 O O . VAL A 1 130 ? -2.156 -7.444 2.295 1.00 88.44 130 VAL A O 1
ATOM 977 N N . THR A 1 131 ? -2.398 -7.974 0.124 1.00 89.94 131 THR A N 1
ATOM 978 C CA . THR A 1 131 ? -3.107 -6.747 -0.254 1.00 89.94 131 THR A CA 1
ATOM 979 C C . THR A 1 131 ? -4.456 -6.668 0.462 1.00 89.94 131 THR A C 1
ATOM 981 O O . THR A 1 131 ? -4.744 -5.650 1.094 1.00 89.94 131 THR A O 1
ATOM 984 N N . TYR A 1 132 ? -5.252 -7.746 0.426 1.00 92.12 132 TYR A N 1
ATOM 985 C CA . TYR A 1 132 ? -6.546 -7.808 1.119 1.00 92.12 132 TYR A CA 1
ATOM 986 C C . TYR A 1 132 ? -6.386 -7.611 2.626 1.00 92.12 132 TYR A C 1
ATOM 988 O O . TYR A 1 132 ? -7.032 -6.736 3.202 1.00 92.12 132 TYR A O 1
ATOM 996 N N . ASN A 1 133 ? -5.468 -8.348 3.255 1.00 93.25 133 ASN A N 1
ATOM 997 C CA . ASN A 1 133 ? -5.214 -8.245 4.691 1.00 93.25 133 ASN A CA 1
ATOM 998 C C . ASN A 1 133 ? -4.802 -6.826 5.097 1.00 93.25 133 ASN A C 1
ATOM 1000 O O . ASN A 1 133 ? -5.283 -6.313 6.105 1.00 93.25 133 ASN A O 1
ATOM 1004 N N . SER A 1 134 ? -3.968 -6.162 4.289 1.00 93.62 134 SER A N 1
ATOM 1005 C CA . SER A 1 134 ? -3.549 -4.779 4.541 1.00 93.62 134 SER A CA 1
ATOM 1006 C C . SER A 1 134 ? -4.726 -3.797 4.483 1.00 93.62 134 SER A C 1
ATOM 1008 O O . SER A 1 134 ? -4.823 -2.903 5.326 1.00 93.62 134 SER A O 1
ATOM 1010 N N . LEU A 1 135 ? -5.635 -3.952 3.513 1.00 94.81 135 LEU A N 1
ATOM 1011 C CA . LEU A 1 135 ? -6.836 -3.116 3.390 1.00 94.81 135 LEU A CA 1
ATOM 1012 C C . LEU A 1 135 ? -7.816 -3.361 4.540 1.00 94.81 135 LEU A C 1
ATOM 1014 O O . LEU A 1 135 ? -8.285 -2.401 5.151 1.00 94.81 135 LEU A O 1
ATOM 1018 N N . ILE A 1 136 ? -8.086 -4.627 4.864 1.00 94.62 136 ILE A N 1
ATOM 1019 C CA . ILE A 1 136 ? -8.982 -5.029 5.955 1.00 94.62 136 ILE A CA 1
ATOM 1020 C C . ILE A 1 136 ? -8.464 -4.483 7.290 1.00 94.62 136 ILE A C 1
ATOM 1022 O O . ILE A 1 136 ? -9.209 -3.824 8.014 1.00 94.62 136 ILE A O 1
ATOM 1026 N N . ASP A 1 137 ? -7.178 -4.677 7.595 1.00 93.19 137 ASP A N 1
ATOM 1027 C CA . ASP A 1 137 ? -6.546 -4.145 8.806 1.00 93.19 137 ASP A CA 1
ATOM 1028 C C . ASP A 1 137 ? -6.631 -2.608 8.869 1.00 93.19 137 ASP A C 1
ATOM 1030 O O . ASP A 1 137 ? -7.041 -2.040 9.888 1.00 93.19 137 ASP A O 1
ATOM 1034 N N . GLY A 1 138 ? -6.323 -1.922 7.763 1.00 94.00 138 GLY A N 1
ATOM 1035 C CA . GLY A 1 138 ? -6.433 -0.466 7.661 1.00 94.00 138 GLY A CA 1
ATOM 1036 C C . GLY A 1 138 ? -7.859 0.048 7.895 1.00 94.00 138 GLY A C 1
ATOM 1037 O O . GLY A 1 138 ? -8.069 0.990 8.671 1.00 94.00 138 GLY A O 1
ATOM 1038 N N . LEU A 1 139 ? -8.856 -0.586 7.272 1.00 94.50 139 LEU A N 1
ATOM 1039 C CA . LEU A 1 139 ? -10.277 -0.256 7.420 1.00 94.50 139 LEU A CA 1
ATOM 1040 C C . LEU A 1 139 ? -10.772 -0.491 8.847 1.00 94.50 139 LEU A C 1
ATOM 1042 O O . LEU A 1 139 ? -11.441 0.381 9.411 1.00 94.50 139 LEU A O 1
ATOM 1046 N N . CYS A 1 140 ? -10.384 -1.611 9.460 1.00 93.50 140 CYS A N 1
ATOM 1047 C CA . CYS A 1 140 ? -10.677 -1.922 10.855 1.00 93.50 140 CYS A CA 1
ATOM 1048 C C . CYS A 1 140 ? -10.122 -0.850 11.798 1.00 93.50 140 CYS A C 1
ATOM 1050 O O . CYS A 1 140 ? -10.856 -0.291 12.618 1.00 93.50 140 CYS A O 1
ATOM 1052 N N . LYS A 1 141 ? -8.849 -0.475 11.621 1.00 91.44 141 LYS A N 1
ATOM 1053 C CA . LYS A 1 141 ? -8.195 0.600 12.389 1.00 91.44 141 LYS A CA 1
ATOM 1054 C C . LYS A 1 141 ? -8.843 1.970 12.172 1.00 91.44 141 LYS A C 1
ATOM 1056 O O . LYS A 1 141 ? -8.835 2.797 13.083 1.00 91.44 141 LYS A O 1
ATOM 1061 N N . SER A 1 142 ? -9.440 2.192 11.003 1.00 93.00 142 SER A N 1
ATOM 1062 C CA . SER A 1 142 ? -10.194 3.406 10.659 1.00 93.00 142 SER A CA 1
ATOM 1063 C C . SER A 1 142 ? -11.682 3.343 11.028 1.00 93.00 142 SER A C 1
ATOM 1065 O O . SER A 1 142 ? -12.432 4.249 10.669 1.00 93.00 142 SER A O 1
ATOM 1067 N N . ARG A 1 143 ? -12.124 2.300 11.750 1.00 92.75 143 ARG A N 1
ATOM 1068 C CA . ARG A 1 143 ? -13.524 2.060 12.158 1.00 92.75 143 ARG A CA 1
ATOM 1069 C C . ARG A 1 143 ? -14.518 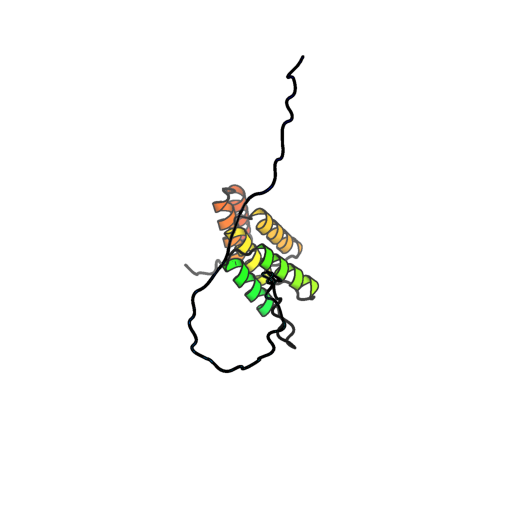1.929 10.994 1.00 92.75 143 ARG A C 1
ATOM 1071 O O . ARG A 1 143 ? -15.719 2.092 11.188 1.00 92.75 143 ARG A O 1
ATOM 1078 N N . ARG A 1 144 ? -14.047 1.585 9.794 1.00 93.12 144 ARG A N 1
ATOM 1079 C CA . ARG A 1 144 ? -14.876 1.362 8.596 1.00 93.12 144 ARG A CA 1
ATOM 1080 C C . ARG A 1 144 ? -15.195 -0.123 8.424 1.00 93.12 144 ARG A C 1
ATOM 1082 O O . ARG A 1 144 ? -14.869 -0.733 7.412 1.00 93.12 144 ARG A O 1
ATOM 1089 N N . ILE A 1 145 ? -15.803 -0.705 9.456 1.00 93.62 145 ILE A N 1
ATOM 1090 C CA . ILE A 1 145 ? -15.952 -2.160 9.604 1.00 93.62 145 ILE A CA 1
ATOM 1091 C C . ILE A 1 145 ? -16.823 -2.780 8.503 1.00 93.62 145 ILE A C 1
ATOM 1093 O O . ILE A 1 145 ? -16.487 -3.848 8.007 1.00 93.62 145 ILE A O 1
ATOM 1097 N N . SER A 1 146 ? -17.891 -2.104 8.067 1.00 94.69 146 SER A N 1
ATOM 1098 C CA . SER A 1 146 ? -18.765 -2.614 6.998 1.00 94.69 146 SER A CA 1
ATOM 1099 C C . SER A 1 146 ? -17.993 -2.878 5.703 1.00 94.69 146 SER A C 1
ATOM 1101 O O . SER A 1 146 ? -18.099 -3.952 5.128 1.00 94.69 146 SER A O 1
ATOM 1103 N N . TYR A 1 147 ? -17.128 -1.940 5.311 1.00 93.88 147 TYR A N 1
ATOM 1104 C CA . TYR A 1 147 ? -16.286 -2.073 4.120 1.00 93.88 147 TYR A CA 1
ATOM 1105 C C . TYR A 1 147 ? -15.213 -3.158 4.278 1.00 93.88 147 TYR A C 1
ATOM 1107 O O . TYR A 1 147 ? -14.844 -3.819 3.313 1.00 93.88 147 TYR A O 1
ATOM 1115 N N . ALA A 1 148 ? -14.712 -3.361 5.501 1.00 93.50 148 ALA A N 1
ATOM 1116 C CA . ALA A 1 148 ? -13.787 -4.454 5.781 1.00 93.50 148 ALA A CA 1
ATOM 1117 C C . ALA A 1 148 ? -14.463 -5.819 5.570 1.00 93.50 148 ALA A C 1
ATOM 1119 O O . ALA A 1 148 ? -13.856 -6.699 4.968 1.00 93.50 148 ALA A O 1
ATOM 1120 N N . PHE A 1 149 ? -15.719 -5.979 6.003 1.00 92.12 149 PHE A N 1
ATOM 1121 C CA . PHE A 1 149 ? -16.496 -7.196 5.750 1.00 92.12 149 PHE A CA 1
ATOM 1122 C C . PHE A 1 149 ? -16.778 -7.416 4.263 1.00 92.12 149 PHE A C 1
ATOM 1124 O O . PHE A 1 149 ? -16.598 -8.531 3.790 1.00 92.12 149 PHE A O 1
ATOM 1131 N N . GLU A 1 150 ? -17.121 -6.365 3.514 1.00 92.94 150 GLU A N 1
ATOM 1132 C CA . GLU A 1 150 ? -17.298 -6.468 2.057 1.00 92.94 150 GLU A CA 1
ATOM 1133 C C . GLU A 1 150 ? -16.038 -7.019 1.366 1.00 92.94 150 GLU A C 1
ATOM 1135 O O . GLU A 1 150 ? -16.134 -7.906 0.520 1.00 92.94 150 GLU A O 1
ATOM 1140 N N . LEU A 1 151 ? -14.844 -6.558 1.765 1.00 91.06 151 LEU A N 1
ATOM 1141 C CA . LEU A 1 151 ? -13.584 -7.088 1.231 1.00 91.06 151 LEU A CA 1
ATOM 1142 C C . LEU A 1 151 ? -13.310 -8.536 1.655 1.00 91.06 151 LEU A C 1
ATOM 1144 O O . LEU A 1 151 ? -12.724 -9.290 0.879 1.00 91.06 151 LEU A O 1
ATOM 1148 N N . VAL A 1 152 ? -13.713 -8.935 2.864 1.00 89.94 152 VAL A N 1
ATOM 1149 C CA . VAL A 1 152 ? -13.608 -10.330 3.319 1.00 89.94 152 VAL A CA 1
ATOM 1150 C C . VAL A 1 152 ? -14.508 -11.231 2.478 1.00 89.94 152 VAL A C 1
ATOM 1152 O O . VAL A 1 152 ? -14.049 -12.275 2.016 1.00 89.94 152 VAL A O 1
ATOM 1155 N N . ASP A 1 153 ? -15.756 -10.836 2.243 1.00 90.56 153 ASP A N 1
ATOM 1156 C CA . ASP A 1 153 ? -16.691 -11.597 1.408 1.00 90.56 153 ASP A CA 1
ATOM 1157 C C . ASP A 1 153 ? -16.182 -11.696 -0.033 1.00 90.56 153 ASP A C 1
ATOM 1159 O O . ASP A 1 153 ? -16.221 -12.766 -0.643 1.00 90.56 153 ASP A O 1
ATOM 1163 N N . GLU A 1 154 ? -15.623 -10.606 -0.563 1.00 88.12 154 GLU A N 1
ATOM 1164 C CA . GLU A 1 154 ? -15.007 -10.594 -1.886 1.00 88.12 154 GLU A CA 1
ATOM 1165 C C . GLU A 1 154 ? -13.809 -11.553 -1.977 1.00 88.12 154 GLU A C 1
ATOM 1167 O O . GLU A 1 154 ? -13.680 -12.286 -2.959 1.00 88.12 154 GLU A O 1
ATOM 1172 N N . MET A 1 155 ? -12.954 -11.588 -0.950 1.00 85.06 155 MET A N 1
ATOM 1173 C CA . MET A 1 155 ? -11.817 -12.508 -0.881 1.00 85.06 155 MET A CA 1
ATOM 1174 C C . MET A 1 155 ? -12.272 -13.975 -0.861 1.00 85.06 155 MET A C 1
ATOM 1176 O O . MET A 1 155 ? -11.663 -14.802 -1.528 1.00 85.06 155 MET A O 1
ATOM 1180 N N . HIS A 1 156 ? -13.356 -14.305 -0.152 1.00 81.50 156 HIS A N 1
ATOM 1181 C CA . HIS A 1 156 ? -13.908 -15.666 -0.136 1.00 81.50 156 HIS A CA 1
ATOM 1182 C C . HIS A 1 156 ? -14.622 -16.033 -1.444 1.00 81.50 156 HIS A C 1
ATOM 1184 O O . HIS A 1 156 ? -14.545 -17.178 -1.883 1.00 81.50 156 HIS A O 1
ATOM 1190 N N . GLY A 1 157 ? -15.300 -15.075 -2.084 1.00 79.25 157 GLY A N 1
ATOM 1191 C CA . GLY A 1 157 ? -15.943 -15.275 -3.385 1.00 79.25 157 GLY A CA 1
ATOM 1192 C C . GLY A 1 157 ? -14.947 -15.436 -4.540 1.00 79.25 157 GLY A C 1
ATOM 1193 O O . GLY A 1 157 ? -15.276 -16.025 -5.569 1.00 79.25 157 GLY A O 1
ATOM 1194 N N . ARG A 1 158 ? -13.719 -14.934 -4.374 1.00 69.94 158 ARG A N 1
ATOM 1195 C CA . ARG A 1 158 ? -12.587 -15.138 -5.282 1.00 69.94 158 ARG A CA 1
ATOM 1196 C C . ARG A 1 158 ? -11.697 -16.244 -4.714 1.00 69.94 158 ARG A C 1
ATOM 1198 O O . ARG A 1 158 ? -10.696 -15.919 -4.100 1.00 69.94 158 ARG A O 1
ATOM 1205 N N . GLU A 1 159 ? -12.040 -17.519 -4.897 1.00 54.00 159 GLU A N 1
ATOM 1206 C CA . GLU A 1 159 ? -11.278 -18.687 -4.403 1.00 54.00 159 GLU A CA 1
ATOM 1207 C C . GLU A 1 159 ? -9.744 -18.602 -4.633 1.00 54.00 159 GLU A C 1
ATOM 1209 O O . GLU A 1 159 ? -9.190 -19.144 -5.588 1.00 54.00 159 GLU A O 1
ATOM 1214 N N . GLN A 1 160 ? -9.031 -17.931 -3.732 1.00 49.97 160 GLN A N 1
ATOM 1215 C CA . GLN A 1 160 ? -7.587 -17.982 -3.563 1.00 49.97 160 GLN A CA 1
ATOM 1216 C C . GLN A 1 160 ? -7.376 -18.647 -2.202 1.00 49.97 160 GLN A C 1
ATOM 1218 O O . GLN A 1 160 ? -7.903 -18.143 -1.206 1.00 49.97 160 GLN A O 1
ATOM 1223 N N . PRO A 1 161 ? -6.673 -19.791 -2.130 1.00 36.81 161 PRO A N 1
ATOM 1224 C CA . PRO A 1 161 ? -6.429 -20.445 -0.855 1.00 36.81 161 PRO A CA 1
ATOM 1225 C C . PRO A 1 161 ? -5.699 -19.449 0.060 1.00 36.81 161 PRO A C 1
ATOM 1227 O O . PRO A 1 161 ? -4.699 -18.871 -0.377 1.00 36.81 161 PRO A O 1
ATOM 1230 N N . PRO A 1 162 ? -6.184 -19.202 1.292 1.00 43.31 162 PRO A N 1
ATOM 1231 C CA . PRO A 1 162 ? -5.450 -18.384 2.241 1.00 43.31 162 PRO A CA 1
ATOM 1232 C C . PRO A 1 162 ? -4.092 -19.049 2.463 1.00 43.31 162 PRO A C 1
ATOM 1234 O O . PRO A 1 162 ? -4.020 -20.179 2.947 1.00 43.31 162 PRO A O 1
ATOM 1237 N N . ASP A 1 163 ? -3.030 -18.364 2.034 1.00 41.06 163 ASP A N 1
ATOM 1238 C CA . ASP A 1 163 ? -1.663 -18.767 2.328 1.00 41.06 163 ASP A CA 1
ATOM 1239 C C . ASP A 1 163 ? -1.524 -18.892 3.846 1.00 41.06 163 ASP A C 1
ATOM 1241 O O . ASP A 1 163 ? -1.859 -17.996 4.627 1.00 41.06 163 ASP A O 1
ATOM 1245 N N . ILE A 1 164 ? -1.105 -20.085 4.226 1.00 43.62 164 ILE A N 1
ATOM 1246 C CA . ILE A 1 164 ? -1.034 -20.606 5.569 1.00 43.62 164 ILE A CA 1
ATOM 1247 C C . ILE A 1 164 ? 0.284 -20.108 6.154 1.00 43.62 164 ILE A C 1
ATOM 1249 O O . ILE A 1 164 ? 1.235 -20.873 6.263 1.00 43.62 164 ILE A O 1
ATOM 1253 N N . PHE A 1 165 ? 0.352 -18.847 6.571 1.00 40.06 165 PHE A N 1
ATOM 1254 C CA . PHE A 1 165 ? 1.332 -18.453 7.581 1.00 40.06 165 PHE A CA 1
ATOM 1255 C C . PHE A 1 165 ? 0.642 -17.680 8.703 1.00 40.06 165 PHE A C 1
ATOM 1257 O O . PHE A 1 165 ? 0.230 -16.530 8.562 1.00 40.06 165 PHE A O 1
ATOM 1264 N N . THR A 1 166 ? 0.463 -18.444 9.785 1.00 43.78 166 THR A N 1
ATOM 1265 C CA . THR A 1 166 ? 0.096 -18.057 11.152 1.00 43.78 166 THR A CA 1
ATOM 1266 C C . THR A 1 166 ? 1.085 -17.061 11.743 1.00 43.78 166 THR A C 1
ATOM 1268 O O . THR A 1 166 ? 2.293 -17.189 11.441 1.00 43.78 166 THR A O 1
#

Foldseek 3Di:
DDDDDDDDDDDDDDDDDDDDDDDDDDDDDDDDDPPDDDDPDDDPDDPDDPPPPPDDDAPVNLLVQLLVCLVVLVLVVSVVSLVVCVVSVHDDALSSLLSNLLSCLVNLVLVVSVVSVVVCVVVVHDHDPSSLVSNLSSCVVVVVNVVSVVSVVVCVVVPDPPDDDD

Secondary structure (DSSP, 8-state):
--PPP-------------------------------PPPS------------TT----HHHHHHHHHHHHHTT-HHHHHHHHHHHHHTTPPP-HHHHHHHHHHHHHTT-HHHHHHHHHHHHHTTPPPPHHHHHHHHHHHHHTT-HHHHHHHHHHHHHTT-------

Organism: Trifolium subterraneum (NCBI:txid3900)

pLDDT: mean 72.14, std 24.29, range [3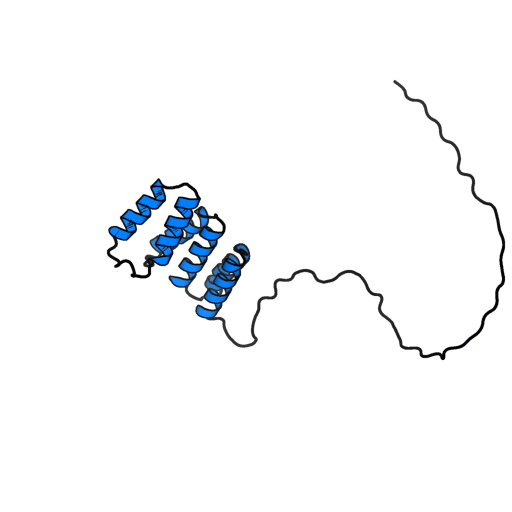3.06, 95.94]